Protein AF-A0A378MTE2-F1 (afdb_monomer)

pLDDT: mean 87.19, std 10.26, range [43.03, 97.44]

Radius of gyration: 16.88 Å; Cα contacts (8 Å, |Δi|>4): 143; chains: 1; bounding box: 41×29×47 Å

Foldseek 3Di:
DDKDWQALEPDPVDFGGLQRCLLPDDLVVQLVLLCPQLVQPLSSQLSCQQNVCSVPDPDHDTMPVVSLVSQQVSDPDQDPPDRSCPSSSRSSSCVRHVVVVVVVVVVVVCVVPADVVRDDDDDDDDD

Secondary structure (DSSP, 8-state):
----BS---S-TTSS--HHHHHHH--HHHHHHHHHHHH--TTHHHHHHHHHHHHHH-SS---BHHHHHHHHHHH-S---SSS-THHHHHHHHHHHHTTHHHHHHHHHHHHHHHPPTT----------

Mean predicted aligned error: 7.25 Å

Structure (mmCIF, N/CA/C/O backbone):
data_AF-A0A378MTE2-F1
#
_entry.id   AF-A0A378MTE2-F1
#
loop_
_atom_site.group_PDB
_atom_site.id
_atom_site.type_symbol
_atom_site.label_atom_id
_atom_site.label_alt_id
_atom_site.label_comp_id
_atom_site.label_asym_id
_atom_site.label_entity_id
_atom_site.label_seq_id
_atom_site.pdbx_PDB_ins_code
_atom_site.Cartn_x
_atom_site.Cartn_y
_atom_site.Cartn_z
_atom_site.occupancy
_atom_site.B_iso_or_equiv
_atom_site.auth_seq_id
_atom_site.auth_comp_id
_atom_site.auth_asym_id
_atom_site.auth_atom_id
_atom_site.pdbx_PDB_model_num
ATOM 1 N N . MET A 1 1 ? 10.508 4.532 11.667 1.00 63.03 1 MET A N 1
ATOM 2 C CA . MET A 1 1 ? 9.771 5.164 10.549 1.00 63.03 1 MET A CA 1
ATOM 3 C C . MET A 1 1 ? 9.861 6.670 10.697 1.00 63.03 1 MET A C 1
ATOM 5 O O . MET A 1 1 ? 9.813 7.136 11.827 1.00 63.03 1 MET A O 1
ATOM 9 N N . ARG A 1 2 ? 10.027 7.408 9.596 1.00 79.94 2 ARG A N 1
ATOM 10 C CA . ARG A 1 2 ? 9.913 8.873 9.589 1.00 79.94 2 ARG A CA 1
ATOM 11 C C . ARG A 1 2 ? 8.517 9.254 9.108 1.00 79.94 2 ARG A C 1
ATOM 13 O O . ARG A 1 2 ? 7.977 8.594 8.221 1.00 79.94 2 ARG A O 1
ATOM 20 N N . ASP A 1 3 ? 7.955 10.277 9.730 1.00 90.69 3 ASP A N 1
ATOM 21 C CA . ASP A 1 3 ? 6.664 10.830 9.343 1.00 90.69 3 ASP A CA 1
ATOM 22 C C . ASP A 1 3 ? 6.791 11.667 8.070 1.00 90.69 3 ASP A C 1
ATOM 24 O O . ASP A 1 3 ? 7.824 12.298 7.840 1.00 90.69 3 ASP A O 1
ATOM 28 N N . GLY A 1 4 ? 5.747 11.672 7.253 1.00 92.50 4 GLY A N 1
ATOM 29 C CA . GLY A 1 4 ? 5.709 12.424 6.006 1.00 92.50 4 GLY A CA 1
ATOM 30 C C . GLY A 1 4 ? 4.403 12.220 5.241 1.00 92.50 4 GLY A C 1
ATOM 31 O O . GLY A 1 4 ? 3.571 11.404 5.658 1.00 92.50 4 GLY A O 1
ATOM 32 N N . PRO A 1 5 ? 4.215 12.952 4.129 1.00 94.19 5 PRO A N 1
ATOM 33 C CA . PRO A 1 5 ? 3.085 12.750 3.232 1.00 94.19 5 PRO A CA 1
ATOM 34 C C . PRO A 1 5 ? 3.039 11.308 2.726 1.00 94.19 5 PRO A C 1
ATOM 36 O O . PRO A 1 5 ? 4.068 10.721 2.379 1.00 94.19 5 PRO A O 1
ATOM 39 N N . LEU A 1 6 ? 1.843 10.731 2.679 1.00 94.81 6 LEU A N 1
ATOM 40 C CA . LEU A 1 6 ? 1.620 9.386 2.164 1.00 94.81 6 LEU A CA 1
ATOM 41 C C . LEU A 1 6 ? 1.546 9.413 0.628 1.00 94.81 6 LEU A C 1
ATOM 43 O O . LEU A 1 6 ? 0.484 9.240 0.042 1.00 94.81 6 LEU A O 1
ATOM 47 N N . ASP A 1 7 ? 2.687 9.664 -0.017 1.00 92.75 7 ASP A N 1
ATOM 48 C CA . ASP A 1 7 ? 2.784 9.732 -1.481 1.00 92.75 7 ASP A CA 1
ATOM 49 C C . ASP A 1 7 ? 3.223 8.389 -2.091 1.00 92.75 7 ASP A C 1
ATOM 51 O O . ASP A 1 7 ? 2.482 7.779 -2.854 1.00 92.75 7 ASP A O 1
ATOM 55 N N . MET A 1 8 ? 4.388 7.881 -1.673 1.00 90.81 8 MET A N 1
ATOM 56 C CA . MET A 1 8 ? 5.006 6.619 -2.124 1.00 90.81 8 MET A CA 1
ATOM 57 C C . MET A 1 8 ? 5.346 6.502 -3.621 1.00 90.81 8 MET A C 1
ATOM 59 O O . MET A 1 8 ? 5.921 5.478 -3.999 1.00 90.81 8 MET A O 1
ATOM 63 N N . ARG A 1 9 ? 5.069 7.509 -4.459 1.00 91.50 9 ARG A N 1
ATOM 64 C CA . ARG A 1 9 ? 5.492 7.513 -5.867 1.00 91.50 9 ARG A CA 1
ATOM 65 C C . ARG A 1 9 ? 6.987 7.803 -6.008 1.00 91.50 9 ARG A C 1
ATOM 67 O O . ARG A 1 9 ? 7.546 8.613 -5.267 1.00 91.50 9 ARG A O 1
ATOM 74 N N . MET A 1 10 ? 7.622 7.163 -6.987 1.00 84.50 10 MET A N 1
ATOM 75 C CA . MET A 1 10 ? 8.967 7.500 -7.464 1.00 84.50 10 MET A CA 1
ATOM 76 C C . MET A 1 10 ? 8.927 8.682 -8.443 1.00 84.50 10 MET A C 1
ATOM 78 O O . MET A 1 10 ? 9.745 9.591 -8.325 1.00 84.50 10 MET A O 1
ATOM 82 N N . ASP A 1 11 ? 7.953 8.697 -9.361 1.00 85.19 11 ASP A N 1
ATOM 83 C CA . ASP A 1 11 ? 7.643 9.841 -10.227 1.00 85.19 11 ASP A CA 1
ATOM 84 C C . ASP A 1 11 ? 6.382 10.551 -9.716 1.00 85.19 11 ASP A C 1
ATOM 86 O O . ASP A 1 11 ? 5.263 10.057 -9.851 1.00 85.19 11 ASP A O 1
ATOM 90 N N . THR A 1 12 ? 6.556 11.728 -9.115 1.00 85.62 12 THR A N 1
ATOM 91 C CA . THR A 1 12 ? 5.451 12.522 -8.556 1.00 85.62 12 THR A CA 1
ATOM 92 C C . THR A 1 12 ? 4.659 13.297 -9.611 1.00 85.62 12 THR A C 1
ATOM 94 O O . THR A 1 12 ? 3.642 13.912 -9.281 1.00 85.62 12 THR A O 1
ATOM 97 N N . THR A 1 13 ? 5.088 13.282 -10.878 1.00 83.50 13 THR A N 1
ATOM 98 C CA . THR A 1 13 ? 4.437 14.031 -11.965 1.00 83.50 13 THR A CA 1
ATOM 99 C C . THR A 1 13 ? 3.232 13.306 -12.563 1.00 83.50 13 THR A C 1
ATOM 101 O O . THR A 1 13 ? 2.443 13.918 -13.286 1.00 83.50 13 THR A O 1
ATOM 104 N N . LYS A 1 14 ? 3.070 12.010 -12.271 1.00 79.12 14 LYS A N 1
ATOM 105 C CA . LYS A 1 14 ? 2.025 11.146 -12.833 1.00 79.12 14 LYS A CA 1
ATOM 106 C C . LYS A 1 14 ? 1.450 10.209 -11.770 1.00 79.12 14 LYS A C 1
ATOM 108 O O . LYS A 1 14 ? 1.989 10.077 -10.674 1.00 79.12 14 LYS A O 1
ATOM 113 N N . GLY A 1 15 ? 0.340 9.558 -12.113 1.00 83.06 15 GLY A N 1
ATOM 114 C CA . GLY A 1 15 ? -0.308 8.560 -11.262 1.00 83.06 15 GLY A CA 1
ATOM 115 C C . GLY A 1 15 ? -0.966 9.136 -10.007 1.00 83.06 15 GLY A C 1
ATOM 116 O O . GLY A 1 15 ? -0.922 10.339 -9.751 1.00 83.06 15 GLY A O 1
ATOM 117 N N . LEU A 1 16 ? -1.589 8.247 -9.236 1.00 88.19 16 LEU A N 1
ATOM 118 C CA . LEU A 1 16 ? -2.191 8.566 -7.944 1.00 88.19 16 LEU A CA 1
ATOM 119 C C . LEU A 1 16 ? -1.158 8.367 -6.837 1.00 88.19 16 LEU A C 1
ATOM 121 O O . LEU A 1 16 ? -0.423 7.380 -6.833 1.00 88.19 16 LEU A O 1
ATOM 125 N N . SER A 1 17 ? -1.132 9.281 -5.876 1.00 93.69 17 SER A N 1
ATOM 126 C CA . SER A 1 17 ? -0.431 9.059 -4.614 1.00 93.69 17 SER A CA 1
ATOM 127 C C . SER A 1 17 ? -1.070 7.910 -3.825 1.00 93.69 17 SER A C 1
ATOM 129 O O . SER A 1 17 ? -2.248 7.579 -3.997 1.00 93.69 17 SER A O 1
ATOM 131 N N . ALA A 1 18 ? -0.317 7.324 -2.894 1.00 94.69 18 ALA A N 1
ATOM 132 C CA . ALA A 1 18 ? -0.842 6.308 -1.987 1.00 94.69 18 ALA A CA 1
ATOM 133 C C . ALA A 1 18 ? -2.043 6.822 -1.173 1.00 94.69 18 ALA A C 1
ATOM 135 O O . ALA A 1 18 ? -3.003 6.080 -0.981 1.00 94.69 18 ALA A O 1
ATOM 136 N N . ALA A 1 19 ? -2.025 8.081 -0.725 1.00 95.69 19 ALA A N 1
ATOM 137 C CA . ALA A 1 19 ? -3.146 8.698 -0.018 1.00 95.69 19 ALA A CA 1
ATOM 138 C C . ALA A 1 19 ? -4.416 8.756 -0.881 1.00 95.69 19 ALA A C 1
ATOM 140 O O . ALA A 1 19 ? -5.482 8.330 -0.435 1.00 95.69 19 ALA A O 1
ATOM 141 N N . GLU A 1 20 ? -4.299 9.244 -2.120 1.00 94.31 20 GLU A N 1
ATOM 142 C CA . GLU A 1 20 ? -5.426 9.346 -3.056 1.00 94.31 20 GLU A CA 1
ATOM 143 C C . GLU A 1 20 ? -5.991 7.968 -3.393 1.00 94.31 20 GLU A C 1
ATOM 145 O O . GLU A 1 20 ? -7.200 7.754 -3.322 1.00 94.31 20 GLU A O 1
ATOM 150 N N . TRP A 1 21 ? -5.118 7.002 -3.679 1.00 94.88 21 TRP A N 1
ATOM 151 C CA . TRP A 1 21 ? -5.539 5.639 -3.972 1.00 94.88 21 TRP A CA 1
ATOM 152 C C . TRP A 1 21 ? -6.247 4.983 -2.776 1.00 94.88 21 TRP A C 1
ATOM 154 O O . TRP A 1 21 ? -7.346 4.445 -2.924 1.00 94.88 21 TRP A O 1
ATOM 164 N N . LEU A 1 22 ? -5.684 5.088 -1.567 1.00 95.69 22 LEU A N 1
ATOM 165 C CA . LEU A 1 22 ? -6.297 4.534 -0.353 1.00 95.69 22 LEU A CA 1
ATOM 166 C C . LEU A 1 22 ? -7.637 5.191 0.000 1.00 95.69 22 LEU A C 1
ATOM 168 O O . LEU A 1 22 ? -8.462 4.571 0.676 1.00 95.69 22 LEU A O 1
ATOM 172 N N . ALA A 1 23 ? -7.870 6.433 -0.429 1.00 94.44 23 ALA A N 1
ATOM 173 C CA . ALA A 1 23 ? -9.134 7.125 -0.200 1.00 94.44 23 ALA A CA 1
ATOM 174 C C . ALA A 1 23 ? -10.301 6.530 -1.012 1.00 94.44 23 ALA A C 1
ATOM 176 O O . ALA A 1 23 ? -11.450 6.666 -0.583 1.00 94.44 23 ALA A O 1
ATOM 177 N N . GLN A 1 24 ? -10.013 5.868 -2.140 1.00 93.25 24 GLN A N 1
ATOM 178 C CA . GLN A 1 24 ? -11.015 5.339 -3.077 1.00 93.25 24 GLN A CA 1
ATOM 179 C C . GLN A 1 24 ? -11.018 3.807 -3.220 1.00 93.25 24 GLN A C 1
ATOM 181 O O . GLN A 1 24 ? -11.984 3.252 -3.739 1.00 93.25 24 GLN A O 1
ATOM 186 N N . VAL A 1 25 ? -9.963 3.118 -2.776 1.00 94.44 25 VAL A N 1
ATOM 187 C CA . VAL A 1 25 ? -9.824 1.661 -2.919 1.00 94.44 25 VAL A CA 1
ATOM 188 C C . VAL A 1 25 ? -10.884 0.887 -2.124 1.00 94.44 25 VAL A C 1
ATOM 190 O O . VAL A 1 25 ? -11.272 1.266 -1.013 1.00 94.44 25 VAL A O 1
ATOM 193 N N . SER A 1 26 ? -11.340 -0.240 -2.676 1.00 94.50 26 SER A N 1
ATOM 194 C CA . SER A 1 26 ? -12.191 -1.177 -1.947 1.00 94.50 26 SER A CA 1
ATOM 195 C C . SER A 1 26 ? -11.378 -1.985 -0.922 1.00 94.50 26 SER A C 1
ATOM 197 O O . SER A 1 26 ? -10.159 -2.132 -1.021 1.00 94.50 26 SER A O 1
ATOM 199 N N . ALA A 1 27 ? -12.049 -2.546 0.087 1.00 96.19 27 ALA A N 1
ATOM 200 C CA . ALA A 1 27 ? -11.367 -3.405 1.058 1.00 96.19 27 ALA A CA 1
ATOM 201 C C . ALA A 1 27 ? -10.862 -4.709 0.415 1.00 96.19 27 ALA A C 1
ATOM 203 O O . ALA A 1 27 ? -9.893 -5.291 0.895 1.00 96.19 27 ALA A O 1
ATOM 204 N N . GLU A 1 28 ? -11.512 -5.163 -0.656 1.00 94.50 28 GLU A N 1
ATOM 205 C CA . GLU A 1 28 ? -11.145 -6.373 -1.393 1.00 94.50 28 GLU A CA 1
ATOM 206 C C . GLU A 1 28 ? -9.872 -6.144 -2.207 1.00 94.50 28 GLU A C 1
ATOM 208 O O . GLU A 1 28 ? -8.917 -6.906 -2.053 1.00 94.50 28 GLU A O 1
ATOM 213 N N . ASP A 1 29 ? -9.813 -5.046 -2.963 1.00 93.88 29 ASP A N 1
ATOM 214 C CA . ASP A 1 29 ? -8.643 -4.690 -3.771 1.00 93.88 29 ASP A CA 1
ATOM 215 C C . ASP A 1 29 ? -7.429 -4.401 -2.888 1.00 93.88 29 ASP A C 1
ATOM 217 O O . ASP A 1 29 ? -6.336 -4.909 -3.133 1.00 93.88 29 ASP A O 1
ATOM 221 N N . LEU A 1 30 ? -7.613 -3.646 -1.798 1.00 96.38 30 LEU A N 1
ATOM 222 C CA . LEU A 1 30 ? -6.527 -3.388 -0.856 1.00 96.38 30 LEU A CA 1
ATOM 223 C C . LEU A 1 30 ? -6.047 -4.685 -0.190 1.00 96.38 30 LEU A C 1
ATOM 225 O O . LEU A 1 30 ? -4.844 -4.887 -0.036 1.00 96.38 30 LEU A O 1
ATOM 229 N N . ALA A 1 31 ? -6.954 -5.593 0.182 1.00 96.75 31 ALA A N 1
ATOM 230 C CA . ALA A 1 31 ? -6.561 -6.886 0.736 1.00 96.75 31 ALA A CA 1
ATOM 231 C C . ALA A 1 31 ? -5.794 -7.738 -0.285 1.00 96.75 31 ALA A C 1
ATOM 233 O O . ALA A 1 31 ? -4.842 -8.418 0.095 1.00 96.75 31 ALA A O 1
ATOM 234 N N . TRP A 1 32 ? -6.186 -7.699 -1.559 1.00 94.94 32 TRP A N 1
ATOM 235 C CA . TRP A 1 32 ? -5.465 -8.370 -2.636 1.00 94.94 32 TRP A CA 1
ATOM 236 C C . TRP A 1 32 ? -4.049 -7.802 -2.785 1.00 94.94 32 TRP A C 1
ATOM 238 O O . TRP A 1 32 ? -3.092 -8.565 -2.689 1.00 94.94 32 TRP A O 1
ATOM 248 N N . VAL A 1 33 ? -3.897 -6.475 -2.865 1.00 94.56 33 VAL A N 1
ATOM 249 C CA . VAL A 1 33 ? -2.583 -5.811 -2.947 1.00 94.56 33 VAL A CA 1
ATOM 250 C C . VAL A 1 33 ? -1.679 -6.208 -1.777 1.00 94.56 33 VAL A C 1
ATOM 252 O O . VAL A 1 33 ? -0.541 -6.631 -1.968 1.00 94.56 33 VAL A O 1
ATOM 255 N N . LEU A 1 34 ? -2.186 -6.118 -0.546 1.00 95.50 34 LEU A N 1
ATOM 256 C CA . LEU A 1 34 ? -1.414 -6.458 0.652 1.00 95.50 34 LEU A CA 1
ATOM 257 C C . LEU A 1 34 ? -0.984 -7.931 0.675 1.00 95.50 34 LEU A C 1
ATOM 259 O O . LEU A 1 34 ? 0.102 -8.255 1.160 1.00 95.50 34 LEU A O 1
ATOM 263 N N . LYS A 1 35 ? -1.832 -8.825 0.162 1.00 93.38 35 LYS A N 1
ATOM 264 C CA . LYS A 1 35 ? -1.556 -10.259 0.110 1.00 93.38 35 LYS A CA 1
ATOM 265 C C . LYS A 1 35 ? -0.531 -10.599 -0.969 1.00 93.38 35 LYS A C 1
ATOM 267 O O . LYS A 1 35 ? 0.439 -11.279 -0.656 1.00 93.38 35 LYS A O 1
ATOM 272 N N . GLU A 1 36 ? -0.748 -10.135 -2.197 1.00 91.00 36 GLU A N 1
ATOM 273 C CA . GLU A 1 36 ? 0.064 -10.521 -3.354 1.00 91.00 3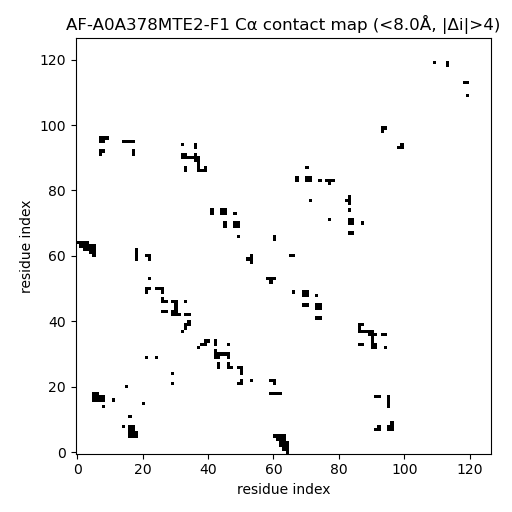6 GLU A CA 1
ATOM 274 C C . GLU A 1 36 ? 1.434 -9.832 -3.362 1.00 91.00 36 GLU A C 1
ATOM 276 O O . GLU A 1 36 ? 2.436 -10.484 -3.634 1.00 91.00 36 GLU A O 1
ATOM 281 N N . PHE A 1 37 ? 1.517 -8.547 -2.996 1.00 89.75 37 PHE A N 1
ATOM 282 C CA . PHE A 1 37 ? 2.785 -7.802 -3.042 1.00 89.75 37 PHE A CA 1
ATOM 283 C C . PHE A 1 37 ? 3.504 -7.702 -1.690 1.00 89.75 37 PHE A C 1
ATOM 285 O O . PHE A 1 37 ? 4.686 -7.368 -1.645 1.00 89.75 37 PHE A O 1
ATOM 292 N N . GLY A 1 38 ? 2.800 -7.934 -0.578 1.00 89.25 38 GLY A N 1
ATOM 293 C CA . GLY A 1 38 ? 3.350 -7.788 0.778 1.00 89.25 38 GLY A CA 1
ATOM 294 C C . GLY A 1 38 ? 3.478 -9.082 1.568 1.00 89.25 38 GLY A C 1
ATOM 295 O O . GLY A 1 38 ? 4.001 -9.047 2.683 1.00 89.25 38 GLY A O 1
ATOM 296 N N . GLU A 1 39 ? 2.952 -10.197 1.051 1.00 90.00 39 GLU A N 1
ATOM 297 C CA . GLU A 1 39 ? 2.824 -11.460 1.789 1.00 90.00 39 GLU A CA 1
ATOM 298 C C . GLU A 1 39 ? 2.204 -11.250 3.190 1.00 90.00 39 GLU A C 1
ATOM 300 O O . GLU A 1 39 ? 2.634 -11.816 4.207 1.00 90.00 39 GLU A O 1
ATOM 305 N N . GLU A 1 40 ? 1.217 -10.350 3.276 1.00 91.25 40 GLU A N 1
ATOM 306 C CA . GLU A 1 40 ? 0.629 -9.926 4.541 1.00 91.25 40 GLU A CA 1
ATOM 307 C C . GLU A 1 40 ? -0.448 -10.913 5.005 1.00 91.25 40 GLU A C 1
ATOM 309 O O . GLU A 1 40 ? -1.525 -11.042 4.416 1.00 91.25 40 GLU A O 1
ATOM 314 N N . ARG A 1 41 ? -0.183 -11.601 6.120 1.00 90.62 41 ARG A N 1
ATOM 315 C CA . ARG A 1 41 ? -1.090 -12.620 6.676 1.00 90.62 41 ARG A CA 1
ATOM 316 C C . ARG A 1 41 ? -2.412 -12.016 7.138 1.00 90.62 41 ARG A C 1
ATOM 318 O O . ARG A 1 41 ? -3.442 -12.688 7.094 1.00 90.62 41 ARG A O 1
ATOM 325 N N . PHE A 1 42 ? -2.390 -10.758 7.577 1.00 94.06 42 PHE A N 1
ATOM 326 C CA . PHE A 1 42 ? -3.565 -10.047 8.077 1.00 94.06 42 PHE A CA 1
ATOM 327 C C . PHE A 1 42 ? -4.181 -9.100 7.037 1.00 94.06 42 PHE A C 1
ATOM 329 O O . PHE A 1 42 ? -4.945 -8.210 7.411 1.00 94.06 42 PHE A O 1
ATOM 336 N N . ALA A 1 43 ? -3.907 -9.312 5.743 1.00 95.25 43 ALA A N 1
ATOM 337 C CA . ALA A 1 43 ? -4.303 -8.421 4.651 1.00 95.25 43 ALA A CA 1
ATOM 338 C C . ALA A 1 43 ? -5.777 -7.987 4.708 1.00 95.25 43 ALA A C 1
ATOM 340 O O . ALA A 1 43 ? -6.069 -6.795 4.697 1.00 95.25 43 ALA A O 1
ATOM 341 N N . LYS A 1 44 ? -6.712 -8.937 4.866 1.00 96.62 44 LYS A N 1
ATOM 342 C CA . LYS A 1 44 ? -8.155 -8.637 4.956 1.00 96.62 44 LYS A CA 1
ATOM 343 C C . LYS A 1 44 ? -8.499 -7.722 6.134 1.00 96.62 44 LYS A C 1
ATOM 345 O O . LYS A 1 44 ? -9.282 -6.790 5.984 1.00 96.62 44 LYS A O 1
ATOM 350 N N . ARG A 1 45 ? -7.909 -7.980 7.304 1.00 96.25 45 ARG A N 1
ATOM 351 C CA . ARG A 1 45 ? -8.175 -7.226 8.537 1.00 96.25 45 ARG A CA 1
ATOM 352 C C . ARG A 1 45 ? -7.596 -5.815 8.458 1.00 96.25 45 ARG A C 1
ATOM 354 O O . ARG A 1 45 ? -8.264 -4.862 8.844 1.00 96.25 45 ARG A O 1
ATOM 361 N N . ILE A 1 46 ? -6.387 -5.683 7.912 1.00 96.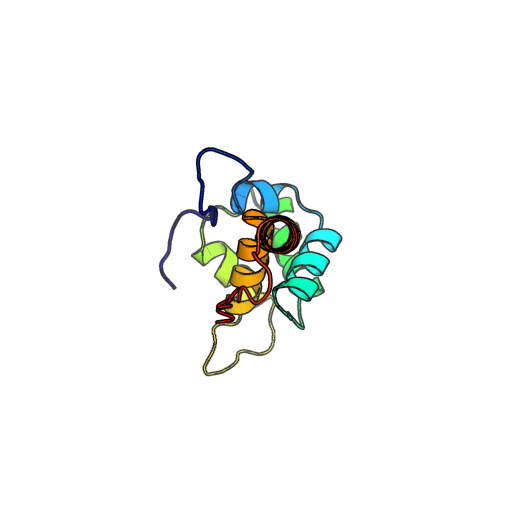31 46 ILE A N 1
ATOM 362 C CA . ILE A 1 46 ? -5.747 -4.387 7.665 1.00 96.31 46 ILE A CA 1
ATOM 363 C C . ILE A 1 46 ? -6.564 -3.577 6.656 1.00 96.31 46 ILE A C 1
ATOM 365 O O . ILE A 1 46 ? -6.888 -2.423 6.924 1.00 96.31 46 ILE A O 1
ATOM 369 N N . ALA A 1 47 ? -6.955 -4.185 5.535 1.00 97.25 47 ALA A N 1
ATOM 370 C CA . ALA A 1 47 ? -7.732 -3.509 4.505 1.00 97.25 47 ALA A CA 1
ATOM 371 C C . ALA A 1 47 ? -9.080 -3.004 5.037 1.00 97.25 47 ALA A C 1
ATOM 373 O O . ALA A 1 47 ? -9.451 -1.854 4.806 1.00 97.25 47 ALA A O 1
ATOM 374 N N . GLN A 1 48 ? -9.781 -3.828 5.821 1.00 97.44 48 GLN A N 1
ATOM 375 C CA . GLN A 1 48 ? -11.009 -3.416 6.497 1.00 97.44 48 GLN A CA 1
ATOM 376 C C . GLN A 1 48 ? -10.779 -2.242 7.449 1.00 97.44 48 GLN A C 1
ATOM 378 O O . GLN A 1 48 ? -11.571 -1.304 7.429 1.00 97.44 48 GLN A O 1
ATOM 383 N N . ALA A 1 49 ? -9.713 -2.259 8.254 1.00 96.69 49 ALA A N 1
ATOM 384 C CA . ALA A 1 49 ? -9.403 -1.168 9.178 1.00 96.69 49 ALA A CA 1
ATOM 385 C C . ALA A 1 49 ? -9.125 0.150 8.436 1.00 96.69 49 ALA A C 1
ATOM 387 O O . ALA A 1 49 ? -9.687 1.184 8.789 1.00 96.69 49 ALA A O 1
ATOM 388 N N . VAL A 1 50 ? -8.326 0.099 7.368 1.00 96.44 50 VAL A N 1
ATOM 389 C CA . VAL A 1 50 ? -7.980 1.263 6.536 1.00 96.44 50 VAL A CA 1
ATOM 390 C C . VAL A 1 50 ? -9.214 1.849 5.850 1.00 96.44 50 VAL A C 1
ATOM 392 O O . VAL A 1 50 ? -9.472 3.049 5.950 1.00 96.44 50 VAL A O 1
ATOM 395 N N . VAL A 1 51 ? -10.021 1.008 5.199 1.00 95.94 51 VAL A N 1
ATOM 396 C CA . VAL A 1 51 ? -11.234 1.460 4.503 1.00 95.94 51 VAL A CA 1
ATOM 397 C C . VAL A 1 51 ? -12.282 1.963 5.492 1.00 95.94 51 VAL A C 1
ATOM 399 O O . VAL A 1 51 ? -12.924 2.978 5.233 1.00 95.94 51 VAL A O 1
ATOM 402 N N . SER A 1 52 ? -12.445 1.296 6.637 1.00 95.50 52 SER A N 1
ATOM 403 C CA . SER A 1 52 ? -13.374 1.745 7.681 1.00 95.50 52 SER A CA 1
ATOM 404 C C . SER A 1 52 ? -12.958 3.101 8.233 1.00 95.50 52 SER A C 1
ATOM 406 O O . SER A 1 52 ? -13.799 3.991 8.304 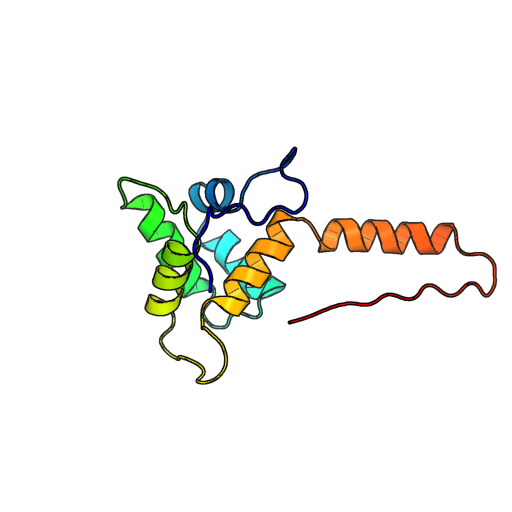1.00 95.50 52 SER A O 1
ATOM 408 N N . TYR A 1 53 ? -11.665 3.289 8.521 1.00 95.62 53 TYR A N 1
ATOM 409 C CA . TYR A 1 53 ? -11.124 4.575 8.949 1.00 95.62 53 TYR A CA 1
ATOM 410 C C . TYR A 1 53 ? -11.441 5.670 7.931 1.00 95.62 53 TYR A C 1
ATOM 412 O O . TYR A 1 53 ? -12.037 6.682 8.284 1.00 95.62 53 TYR A O 1
ATOM 420 N N . ASN A 1 54 ? -11.131 5.444 6.651 1.00 93.75 54 ASN A N 1
ATOM 421 C CA . ASN A 1 54 ? -11.416 6.420 5.603 1.00 93.75 54 ASN A CA 1
ATOM 422 C C . ASN A 1 54 ? -12.917 6.701 5.452 1.00 93.75 54 ASN A C 1
ATOM 424 O O . ASN A 1 54 ? -13.281 7.818 5.099 1.00 93.75 54 ASN A O 1
ATOM 428 N N . LYS A 1 55 ? -13.804 5.732 5.700 1.00 92.00 55 LYS A N 1
ATOM 429 C CA . LYS A 1 55 ? -15.260 5.944 5.637 1.00 92.00 55 LYS A CA 1
ATOM 430 C C . LYS A 1 55 ? -15.807 6.738 6.824 1.00 92.00 55 LYS A C 1
ATOM 432 O O . LYS A 1 55 ? -16.730 7.518 6.625 1.00 92.00 55 LYS A O 1
ATOM 437 N N . SER A 1 56 ? -15.280 6.525 8.030 1.00 90.94 56 SER A N 1
ATOM 438 C CA . SER A 1 56 ? -15.796 7.146 9.258 1.00 90.94 56 SER A CA 1
ATOM 439 C C . SER A 1 56 ? -15.107 8.454 9.639 1.00 90.94 56 SER A C 1
ATOM 441 O O . SER A 1 56 ? -15.677 9.246 10.383 1.00 90.94 56 SER A O 1
ATOM 443 N N . ALA A 1 57 ? -13.862 8.659 9.210 1.00 86.19 57 ALA A N 1
ATOM 444 C CA . ALA A 1 57 ? -13.085 9.830 9.581 1.00 86.19 57 ALA A CA 1
ATOM 445 C C . ALA A 1 57 ? -13.498 11.061 8.764 1.00 86.19 57 ALA A C 1
ATOM 447 O O . ALA A 1 57 ? -13.809 10.968 7.576 1.00 86.19 57 ALA A O 1
ATOM 448 N N . ASN A 1 58 ? -13.439 12.227 9.410 1.00 84.62 58 ASN A N 1
ATOM 449 C CA . ASN A 1 58 ? -13.664 13.518 8.758 1.00 84.62 58 ASN A CA 1
ATOM 450 C C . ASN A 1 58 ? -12.547 13.841 7.747 1.00 84.62 58 ASN A C 1
ATOM 452 O O . ASN A 1 58 ? -12.784 14.497 6.738 1.00 84.62 58 ASN A O 1
ATOM 456 N N . GLU A 1 59 ? -11.338 13.335 8.009 1.00 88.12 59 GLU A N 1
ATOM 457 C CA . GLU A 1 59 ? -10.166 13.462 7.147 1.00 88.12 59 GLU A CA 1
ATOM 458 C C . GLU A 1 59 ? -9.641 12.079 6.752 1.00 88.12 59 GLU A C 1
ATOM 460 O O . GLU A 1 59 ? -9.520 11.175 7.583 1.00 88.12 59 GLU A O 1
ATOM 465 N N . LYS A 1 60 ? -9.319 11.916 5.465 1.00 92.50 60 LYS A N 1
ATOM 466 C CA . LYS A 1 60 ? -8.726 10.684 4.931 1.00 92.50 60 LYS A CA 1
ATOM 467 C C . LYS A 1 60 ? -7.273 10.542 5.386 1.00 92.50 60 LYS A C 1
ATOM 469 O O . LYS A 1 60 ? -6.622 11.513 5.770 1.00 92.50 60 LYS A O 1
ATOM 474 N N . ILE A 1 61 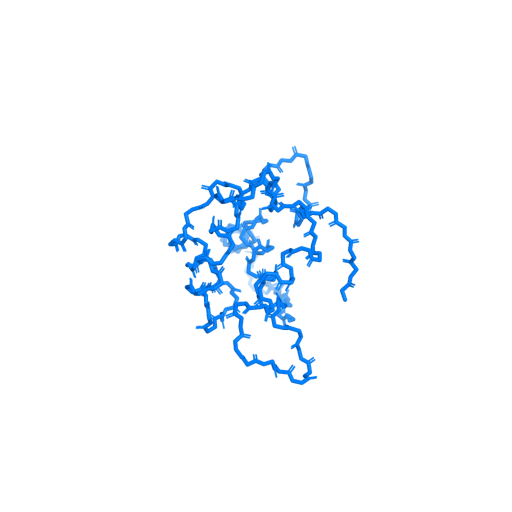? -6.751 9.320 5.307 1.00 94.75 61 ILE A N 1
ATOM 475 C CA . ILE A 1 61 ? -5.353 9.031 5.641 1.00 94.75 61 ILE A CA 1
ATOM 476 C C . ILE A 1 61 ? -4.427 9.805 4.698 1.00 94.75 61 ILE A C 1
ATOM 478 O O . ILE A 1 61 ? -4.452 9.592 3.489 1.00 94.75 61 ILE A O 1
ATOM 482 N N . SER A 1 62 ? -3.580 10.667 5.260 1.00 94.75 62 SER A N 1
ATOM 483 C CA . SER A 1 62 ? -2.676 11.530 4.486 1.00 94.75 62 SER A CA 1
ATOM 484 C C . SER A 1 62 ? -1.209 11.401 4.891 1.00 94.75 62 SER A C 1
ATOM 486 O O . SER A 1 62 ? -0.330 11.867 4.162 1.00 94.75 62 SER A O 1
ATOM 488 N N . ARG A 1 63 ? -0.912 10.761 6.034 1.00 95.94 63 ARG A N 1
ATOM 489 C CA . ARG A 1 63 ? 0.451 10.679 6.587 1.00 95.94 63 ARG A CA 1
ATOM 490 C C . ARG A 1 63 ? 0.904 9.251 6.865 1.00 95.94 63 ARG A C 1
ATOM 492 O O . ARG A 1 63 ? 0.113 8.380 7.231 1.00 95.94 63 ARG A O 1
ATOM 499 N N . THR A 1 64 ? 2.207 9.008 6.736 1.00 94.50 64 THR A N 1
ATOM 500 C CA . THR A 1 64 ? 2.797 7.671 6.899 1.00 94.50 64 THR A CA 1
ATOM 501 C C . THR A 1 64 ? 2.633 7.122 8.317 1.00 94.50 64 THR A C 1
ATOM 503 O O . THR A 1 64 ? 2.308 5.946 8.477 1.00 94.50 64 THR A O 1
ATOM 506 N N . LEU A 1 65 ? 2.791 7.940 9.365 1.00 94.44 65 LEU A N 1
ATOM 507 C CA . LEU A 1 65 ? 2.586 7.457 10.737 1.00 94.44 65 LEU A CA 1
ATOM 508 C C . LEU A 1 65 ? 1.128 7.088 11.026 1.00 94.44 65 LEU A C 1
ATOM 510 O O . LEU A 1 65 ? 0.878 6.128 11.748 1.00 94.44 65 LEU A O 1
ATOM 514 N N . GLN A 1 66 ? 0.175 7.804 10.428 1.00 94.62 66 GLN A N 1
ATOM 515 C CA . GLN A 1 66 ? -1.253 7.524 10.580 1.00 94.62 66 GLN A CA 1
ATOM 516 C C . GLN A 1 66 ? -1.601 6.149 10.000 1.00 94.62 66 GLN A C 1
ATOM 518 O O . GLN A 1 66 ? -2.198 5.322 10.688 1.00 94.62 66 GLN A O 1
ATOM 523 N N . LEU A 1 67 ? -1.150 5.864 8.772 1.00 95.44 67 LEU A N 1
ATOM 524 C CA . LEU A 1 67 ? -1.330 4.546 8.163 1.00 95.44 67 LEU A CA 1
ATOM 525 C C . LEU A 1 67 ? -0.648 3.446 8.992 1.00 95.44 67 LEU A C 1
ATOM 527 O O . LEU A 1 67 ? -1.233 2.391 9.231 1.00 95.44 67 LEU A O 1
ATOM 531 N N . ALA A 1 68 ? 0.577 3.689 9.462 1.00 94.81 68 ALA A N 1
ATOM 532 C CA . ALA A 1 68 ? 1.316 2.711 10.253 1.00 94.81 68 ALA A CA 1
ATOM 533 C C . ALA A 1 68 ? 0.639 2.373 11.581 1.00 94.81 68 ALA A C 1
ATOM 535 O O . ALA A 1 68 ? 0.665 1.210 11.979 1.00 94.81 68 ALA A O 1
ATOM 536 N N . GLN A 1 69 ? 0.022 3.361 12.232 1.00 94.12 69 GLN A N 1
ATOM 537 C CA . GLN A 1 69 ? -0.733 3.157 13.462 1.00 94.12 69 GLN A CA 1
ATOM 538 C C . GLN A 1 69 ? -1.973 2.293 13.208 1.00 94.12 69 GLN A C 1
ATOM 540 O O . GLN A 1 69 ? -2.151 1.280 13.877 1.00 94.12 69 GLN A O 1
ATOM 545 N N . ILE A 1 70 ? -2.759 2.611 12.171 1.00 94.75 70 ILE A N 1
ATOM 546 C CA . ILE A 1 70 ? -3.945 1.824 11.787 1.00 94.75 70 ILE A CA 1
ATOM 547 C C . ILE A 1 70 ? -3.565 0.364 11.507 1.00 94.75 70 ILE A C 1
ATOM 549 O O . ILE A 1 70 ? -4.234 -0.559 11.974 1.00 94.75 70 ILE A O 1
ATOM 553 N N . ILE A 1 71 ? -2.467 0.136 10.780 1.00 94.44 71 ILE A N 1
ATOM 554 C CA . ILE A 1 71 ? -1.973 -1.220 10.510 1.00 94.44 71 ILE A CA 1
ATOM 555 C C . ILE A 1 71 ? -1.521 -1.905 11.806 1.00 94.44 71 ILE A C 1
ATOM 557 O O . ILE A 1 71 ? -1.849 -3.069 12.031 1.00 94.44 71 ILE A O 1
ATOM 561 N N . ALA A 1 72 ? -0.786 -1.203 12.670 1.00 92.50 72 ALA A N 1
ATOM 562 C CA . ALA A 1 72 ? -0.293 -1.757 13.928 1.00 92.50 72 ALA A CA 1
ATOM 563 C C . ALA A 1 72 ? -1.423 -2.152 14.892 1.00 92.50 72 ALA A C 1
ATOM 565 O O . ALA A 1 72 ? -1.255 -3.120 15.633 1.00 92.50 72 ALA A O 1
ATOM 566 N N . ASP A 1 73 ? -2.552 -1.443 14.860 1.00 93.06 73 ASP A N 1
ATOM 567 C CA . ASP A 1 73 ? -3.743 -1.745 15.663 1.00 93.06 73 ASP A CA 1
ATOM 568 C C . ASP A 1 73 ? -4.578 -2.881 15.050 1.00 93.06 73 ASP A C 1
ATOM 570 O O . ASP A 1 73 ? -5.206 -3.673 15.758 1.00 93.06 73 ASP A O 1
ATOM 574 N N . ALA A 1 74 ? -4.554 -3.014 13.722 1.00 92.81 74 ALA A N 1
ATOM 575 C CA . ALA A 1 74 ? -5.211 -4.108 13.018 1.00 92.81 74 ALA A CA 1
ATOM 576 C C . ALA A 1 74 ? -4.475 -5.449 13.183 1.00 92.81 74 ALA A C 1
ATOM 578 O O . ALA A 1 74 ? -5.115 -6.502 13.109 1.00 92.81 74 ALA A O 1
ATOM 579 N N . VAL A 1 75 ? -3.159 -5.439 13.410 1.00 89.94 75 VAL A N 1
ATOM 580 C CA . VAL A 1 75 ? -2.327 -6.646 13.491 1.00 89.94 75 VAL A CA 1
ATOM 581 C C . VAL A 1 75 ? -2.179 -7.126 14.947 1.00 89.94 75 VAL A C 1
ATOM 583 O O . VAL A 1 75 ? -1.586 -6.429 15.768 1.00 89.94 75 VAL A O 1
ATOM 586 N N . PRO A 1 76 ? -2.646 -8.344 15.291 1.00 82.69 76 PRO A N 1
ATOM 587 C CA . PRO A 1 76 ? -2.605 -8.847 16.667 1.00 82.69 76 PRO A CA 1
ATOM 588 C C . PRO A 1 76 ? -1.209 -9.303 17.118 1.00 82.69 76 PRO A C 1
ATOM 590 O O . PRO A 1 76 ? -0.943 -9.359 18.316 1.00 82.69 76 PRO A O 1
ATOM 593 N N . PHE A 1 77 ? -0.319 -9.649 16.182 1.00 77.75 77 PHE A N 1
ATOM 594 C CA . PHE A 1 77 ? 1.013 -10.169 16.486 1.00 77.75 77 PHE A CA 1
ATOM 595 C C . PHE A 1 77 ? 2.098 -9.225 15.975 1.00 77.75 77 PHE A C 1
ATOM 597 O O . PHE A 1 77 ? 2.204 -8.979 14.775 1.00 77.75 77 PHE A O 1
ATOM 604 N N . LYS A 1 78 ? 2.927 -8.718 16.888 1.00 71.06 78 LYS A N 1
ATOM 605 C CA . LYS A 1 78 ? 4.058 -7.851 16.553 1.00 71.06 78 LYS A CA 1
ATOM 606 C C . LYS A 1 78 ? 5.326 -8.690 16.535 1.00 71.06 78 LYS A C 1
ATOM 608 O O . LYS A 1 78 ? 5.711 -9.251 17.558 1.00 71.06 78 LYS A O 1
ATOM 613 N N . ASP A 1 79 ? 5.965 -8.764 15.375 1.00 72.75 79 ASP A N 1
ATOM 614 C CA . ASP A 1 79 ? 7.326 -9.277 15.296 1.00 72.75 79 ASP A CA 1
ATOM 615 C C . ASP A 1 79 ? 8.252 -8.332 16.079 1.00 72.75 79 ASP A C 1
ATOM 617 O O . ASP A 1 79 ? 8.118 -7.107 16.016 1.00 72.75 79 ASP A O 1
ATOM 621 N N . LYS A 1 80 ? 9.178 -8.896 16.855 1.00 69.06 80 LYS A N 1
ATOM 622 C CA . LYS A 1 80 ? 10.087 -8.127 17.712 1.00 69.06 80 LYS A CA 1
ATOM 623 C C . LYS A 1 80 ? 11.136 -7.364 16.892 1.00 69.06 80 LYS A C 1
ATOM 625 O O . LYS A 1 80 ? 11.697 -6.393 17.395 1.00 69.06 80 LYS A O 1
ATOM 630 N N . HIS A 1 81 ? 11.386 -7.785 15.648 1.00 75.44 81 HIS A N 1
ATOM 631 C CA . HIS A 1 81 ? 12.446 -7.238 14.794 1.00 75.44 81 HIS A CA 1
ATOM 632 C C . HIS A 1 81 ? 11.941 -6.448 13.578 1.00 75.44 81 HIS A C 1
ATOM 634 O O . HIS A 1 81 ? 12.709 -5.674 13.006 1.00 75.44 81 HIS A O 1
ATOM 640 N N . LYS A 1 82 ? 10.667 -6.590 13.185 1.00 78.88 82 LYS A N 1
ATOM 641 C CA . LYS A 1 82 ? 10.087 -5.901 12.018 1.00 78.88 82 LYS A CA 1
ATOM 642 C C . LYS A 1 82 ? 8.789 -5.200 12.413 1.00 78.88 82 LYS A C 1
ATOM 644 O O . LYS A 1 82 ? 7.910 -5.793 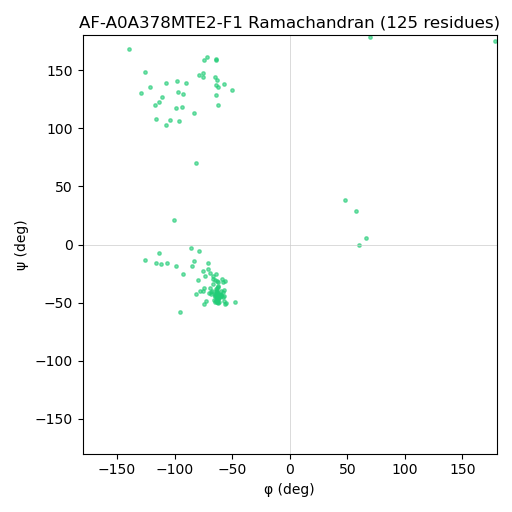13.029 1.00 78.88 82 LYS A O 1
ATOM 649 N N . HIS A 1 83 ? 8.665 -3.924 12.049 1.00 82.00 83 HIS A N 1
ATOM 650 C CA . HIS A 1 83 ? 7.432 -3.181 12.291 1.00 82.00 83 HIS A CA 1
ATOM 651 C C . HIS A 1 83 ? 6.280 -3.836 11.503 1.00 82.00 83 HIS A C 1
ATOM 653 O O . HIS A 1 83 ? 6.465 -4.134 10.320 1.00 82.00 83 HIS A O 1
ATOM 659 N N . PRO A 1 84 ? 5.088 -4.035 12.102 1.00 85.44 84 PRO A N 1
ATOM 660 C CA . PRO A 1 84 ? 3.972 -4.722 11.441 1.00 85.44 84 PRO A CA 1
ATOM 661 C C . PRO A 1 84 ? 3.560 -4.044 10.127 1.00 85.44 84 PRO A C 1
ATOM 663 O O . PRO A 1 84 ? 3.203 -4.707 9.164 1.00 85.44 84 PRO A O 1
ATOM 666 N N . ALA A 1 85 ? 3.698 -2.719 10.045 1.00 90.88 85 ALA A N 1
ATOM 667 C CA . ALA A 1 85 ? 3.384 -1.972 8.831 1.00 90.88 85 ALA A CA 1
ATOM 668 C C . ALA A 1 85 ? 4.376 -2.174 7.668 1.00 90.88 85 ALA A C 1
ATOM 670 O O . ALA A 1 85 ? 4.036 -1.834 6.541 1.00 90.88 85 ALA A O 1
ATOM 671 N N . THR A 1 86 ? 5.584 -2.711 7.883 1.00 91.25 86 THR A N 1
ATOM 672 C CA . THR A 1 86 ? 6.623 -2.724 6.835 1.00 91.25 86 THR A CA 1
ATOM 673 C C . THR A 1 86 ? 6.185 -3.479 5.577 1.00 91.25 86 THR A C 1
ATOM 675 O O . THR A 1 86 ? 6.376 -2.972 4.476 1.00 91.25 86 THR A O 1
ATOM 678 N N . ARG A 1 87 ? 5.542 -4.644 5.734 1.00 92.44 87 ARG A N 1
ATOM 679 C CA . ARG A 1 87 ? 5.019 -5.446 4.611 1.00 92.44 87 ARG A CA 1
ATOM 680 C C . ARG A 1 87 ? 3.931 -4.710 3.836 1.00 92.44 87 ARG A C 1
ATOM 682 O O . ARG A 1 87 ? 3.950 -4.660 2.613 1.00 92.44 87 ARG A O 1
ATOM 689 N N . SER A 1 88 ? 3.018 -4.070 4.562 1.00 94.81 88 SER A N 1
ATOM 690 C CA . SER A 1 88 ? 1.940 -3.286 3.959 1.00 94.81 88 SER A CA 1
ATOM 691 C C . SER A 1 88 ? 2.472 -2.076 3.188 1.00 94.81 88 SER A C 1
ATOM 693 O O . SER A 1 88 ? 2.035 -1.816 2.074 1.00 94.81 88 SER A O 1
ATOM 695 N N . PHE A 1 89 ? 3.451 -1.357 3.744 1.00 94.38 89 PHE A N 1
ATOM 696 C CA . PHE A 1 89 ? 4.086 -0.219 3.074 1.00 94.38 89 PHE A CA 1
ATOM 697 C C . PHE A 1 89 ? 4.810 -0.641 1.792 1.00 94.38 89 PHE A C 1
ATOM 699 O O . PHE A 1 89 ? 4.736 0.061 0.788 1.00 94.38 89 PHE A O 1
ATOM 706 N N . GLN A 1 90 ? 5.485 -1.790 1.818 1.00 91.81 90 GLN A N 1
ATOM 707 C CA . GLN A 1 90 ? 6.138 -2.360 0.644 1.00 91.81 90 GLN A CA 1
ATOM 708 C C . GLN A 1 90 ? 5.124 -2.725 -0.442 1.00 91.81 90 GLN A C 1
ATOM 710 O O . GLN A 1 90 ? 5.301 -2.308 -1.582 1.00 91.81 90 GLN A O 1
ATOM 715 N N . ALA A 1 91 ? 4.044 -3.420 -0.080 1.00 93.38 91 ALA A N 1
ATOM 716 C CA . ALA A 1 91 ? 2.987 -3.796 -1.013 1.00 93.38 91 ALA A CA 1
ATOM 717 C C . ALA A 1 91 ? 2.367 -2.582 -1.713 1.00 93.38 91 ALA A C 1
ATOM 719 O O . ALA A 1 91 ? 2.251 -2.552 -2.935 1.00 93.38 91 ALA A O 1
ATOM 720 N N . ILE A 1 92 ? 2.011 -1.558 -0.930 1.00 93.94 92 ILE A N 1
ATOM 721 C CA . ILE A 1 92 ? 1.414 -0.328 -1.457 1.00 93.94 92 ILE A CA 1
ATOM 722 C C . ILE A 1 92 ? 2.407 0.382 -2.379 1.00 93.94 92 ILE A C 1
ATOM 724 O O . ILE A 1 92 ? 2.017 0.831 -3.449 1.00 93.94 92 ILE A O 1
ATOM 728 N N . ARG A 1 93 ? 3.694 0.445 -2.017 1.00 92.38 93 ARG A N 1
ATOM 729 C CA . ARG A 1 93 ? 4.715 1.065 -2.869 1.00 92.38 93 ARG A CA 1
ATOM 730 C C . ARG A 1 93 ? 4.871 0.339 -4.208 1.00 92.38 93 ARG A C 1
ATOM 732 O O . ARG A 1 93 ? 4.877 1.013 -5.232 1.00 92.38 93 ARG A O 1
ATOM 739 N N . ILE A 1 94 ? 4.965 -0.993 -4.196 1.00 89.50 94 ILE A N 1
ATOM 740 C CA . ILE A 1 94 ? 5.078 -1.809 -5.417 1.00 89.50 94 ILE A CA 1
ATOM 741 C C . ILE A 1 94 ? 3.875 -1.555 -6.329 1.00 89.50 94 ILE A C 1
ATOM 743 O O . ILE A 1 94 ? 4.040 -1.321 -7.525 1.00 89.50 94 ILE A O 1
ATOM 747 N N . PHE A 1 95 ? 2.673 -1.540 -5.748 1.00 90.69 95 PHE A N 1
ATOM 748 C CA . PHE A 1 95 ? 1.438 -1.299 -6.483 1.00 90.69 95 PHE A CA 1
ATOM 749 C C . PHE A 1 95 ? 1.366 0.116 -7.076 1.00 90.69 95 PHE A C 1
ATOM 751 O O . PHE A 1 95 ? 1.100 0.268 -8.264 1.00 90.69 95 PHE A O 1
ATOM 758 N N . ILE A 1 96 ? 1.640 1.154 -6.278 1.00 89.75 96 ILE A N 1
ATOM 759 C CA . ILE A 1 96 ? 1.550 2.561 -6.710 1.00 89.75 96 ILE A CA 1
ATOM 760 C C . ILE A 1 96 ? 2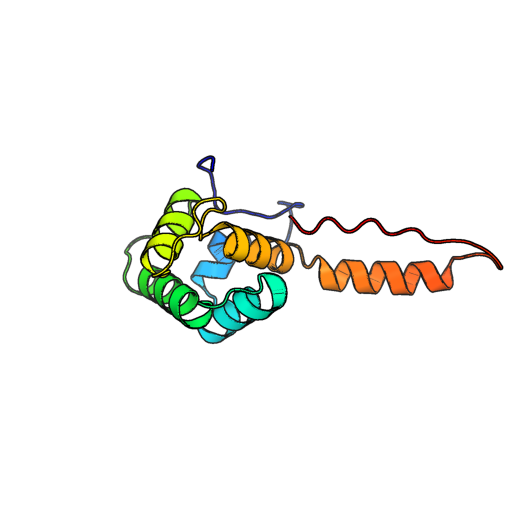.530 2.880 -7.838 1.00 89.75 96 ILE A C 1
ATOM 762 O O . ILE A 1 96 ? 2.204 3.648 -8.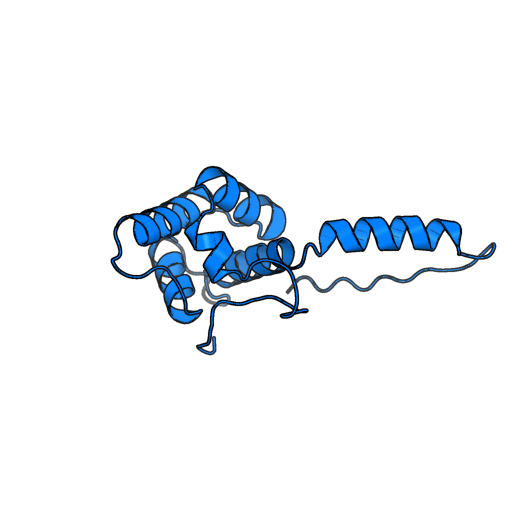739 1.00 89.75 96 ILE A O 1
ATOM 766 N N . ASN A 1 97 ? 3.719 2.286 -7.804 1.00 86.69 97 ASN A N 1
ATOM 767 C CA . ASN A 1 97 ? 4.734 2.513 -8.826 1.00 86.69 97 ASN A CA 1
ATOM 768 C C . ASN A 1 97 ? 4.577 1.594 -10.047 1.00 86.69 97 ASN A C 1
ATOM 770 O O . ASN A 1 97 ? 5.347 1.729 -10.990 1.00 86.69 97 ASN A O 1
ATOM 774 N N . GLY A 1 98 ? 3.611 0.664 -10.047 1.00 80.88 98 GLY A N 1
ATOM 775 C CA . GLY A 1 98 ? 3.439 -0.299 -11.138 1.00 80.88 98 GLY A CA 1
ATOM 776 C C . GLY A 1 98 ? 4.694 -1.139 -11.391 1.00 80.88 98 GLY A C 1
ATOM 777 O O . GLY A 1 98 ? 4.928 -1.556 -12.524 1.00 80.88 98 GLY A O 1
ATOM 778 N N . GLU A 1 99 ? 5.514 -1.365 -10.352 1.00 65.19 99 GLU A N 1
ATOM 779 C CA . GLU A 1 99 ? 6.878 -1.901 -10.492 1.00 65.19 99 GLU A CA 1
ATOM 780 C C . GLU A 1 99 ? 6.894 -3.244 -11.237 1.00 65.19 99 GLU A C 1
ATOM 782 O O . GLU A 1 99 ? 7.846 -3.523 -11.960 1.00 65.19 99 GLU A O 1
ATOM 787 N N . LEU A 1 100 ? 5.842 -4.065 -11.111 1.00 62.38 100 LEU A N 1
ATOM 788 C CA . LEU A 1 100 ? 5.773 -5.358 -11.799 1.00 62.38 100 LEU A CA 1
ATOM 789 C C . LEU A 1 100 ? 5.411 -5.252 -13.286 1.00 62.38 100 LEU A C 1
ATOM 791 O O . LEU A 1 100 ? 6.024 -5.951 -14.089 1.00 62.38 100 LEU A O 1
ATOM 795 N N . ASP A 1 101 ? 4.489 -4.366 -13.671 1.00 68.19 101 ASP A N 1
ATOM 796 C CA . ASP A 1 101 ? 4.112 -4.191 -15.081 1.00 68.19 101 ASP A CA 1
ATOM 797 C C . ASP A 1 101 ? 5.262 -3.562 -15.882 1.00 68.19 101 ASP A C 1
ATOM 799 O O . ASP A 1 101 ? 5.503 -3.913 -17.042 1.00 68.19 101 ASP A O 1
ATOM 803 N N . GLU A 1 102 ? 5.992 -2.622 -15.273 1.00 66.12 102 GLU A N 1
ATOM 804 C CA . GLU A 1 102 ? 7.194 -2.051 -15.883 1.00 66.12 102 GLU A CA 1
ATOM 805 C C . GLU A 1 102 ? 8.330 -3.0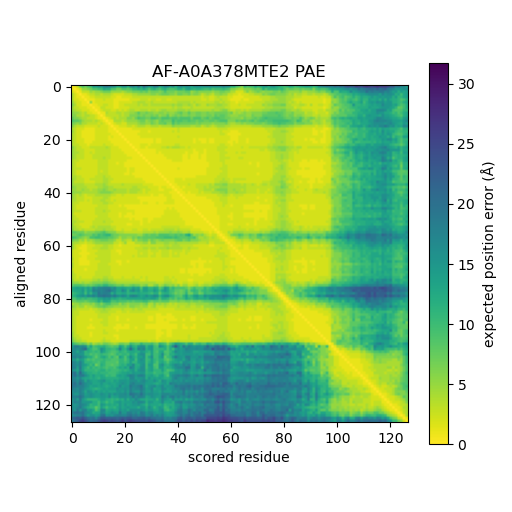71 -15.964 1.00 66.12 102 GLU A C 1
ATOM 807 O O . GLU A 1 102 ? 8.994 -3.159 -16.999 1.00 66.12 102 GLU A O 1
ATOM 812 N N . LEU A 1 103 ? 8.519 -3.886 -14.921 1.00 66.88 103 LEU A N 1
ATOM 813 C CA . LEU A 1 103 ? 9.507 -4.959 -14.924 1.00 66.88 103 LEU A CA 1
ATOM 814 C C . LEU A 1 103 ? 9.221 -5.985 -16.026 1.00 66.88 103 LEU A C 1
ATOM 816 O O . LEU A 1 103 ? 10.136 -6.356 -16.760 1.00 66.88 103 LEU A O 1
ATOM 820 N N . GLU A 1 104 ? 7.968 -6.414 -16.189 1.00 74.12 104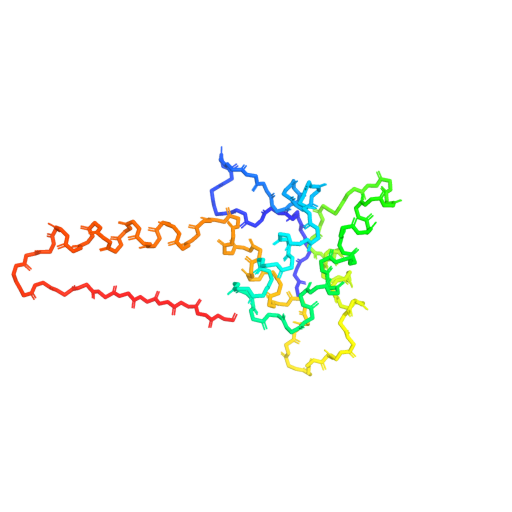 GLU A N 1
ATOM 821 C CA . GLU A 1 104 ? 7.578 -7.362 -17.236 1.00 74.12 104 GLU A CA 1
ATOM 822 C C . GLU A 1 104 ? 7.837 -6.788 -18.637 1.00 74.12 104 GLU A C 1
ATOM 824 O O . GLU A 1 104 ? 8.455 -7.443 -19.483 1.00 74.12 104 GLU A O 1
ATOM 829 N N . LYS A 1 105 ? 7.444 -5.532 -18.884 1.00 78.12 105 LYS A N 1
ATOM 830 C CA . LYS A 1 105 ? 7.714 -4.849 -20.161 1.00 78.12 105 LYS A CA 1
ATOM 831 C C . LYS A 1 105 ? 9.209 -4.703 -20.430 1.00 78.12 105 LYS A C 1
ATOM 833 O O . LYS A 1 105 ? 9.647 -4.929 -21.562 1.00 78.12 105 LYS A O 1
ATOM 838 N N . ALA A 1 106 ? 9.991 -4.344 -19.414 1.00 77.00 106 ALA A N 1
ATOM 839 C CA . ALA A 1 106 ? 11.437 -4.195 -19.526 1.00 77.00 106 ALA A CA 1
ATOM 840 C C . ALA A 1 106 ? 12.120 -5.536 -19.830 1.00 77.00 106 ALA A C 1
ATOM 842 O O . ALA A 1 106 ? 12.975 -5.594 -20.712 1.00 77.00 106 ALA A O 1
ATOM 843 N N . LEU A 1 107 ? 11.706 -6.621 -19.167 1.00 79.56 107 LEU A N 1
ATOM 844 C CA . LEU A 1 107 ? 12.206 -7.976 -19.412 1.00 79.56 107 LEU A CA 1
ATOM 845 C C . LEU A 1 107 ? 11.888 -8.456 -20.829 1.00 79.56 107 LEU A C 1
ATOM 847 O O . LEU A 1 107 ? 12.789 -8.890 -21.547 1.00 79.56 107 LEU A O 1
ATOM 851 N N . ASN A 1 108 ? 10.631 -8.316 -21.254 1.00 84.31 108 ASN A N 1
ATOM 852 C CA . ASN A 1 108 ? 10.206 -8.684 -22.603 1.00 84.31 108 ASN A CA 1
ATOM 853 C C . ASN A 1 108 ? 10.968 -7.885 -23.668 1.00 84.31 108 ASN A C 1
ATOM 855 O O . ASN A 1 108 ? 11.408 -8.446 -24.669 1.00 84.31 108 ASN A O 1
ATOM 859 N N . SER A 1 109 ? 11.202 -6.593 -23.428 1.00 81.56 109 SER A N 1
ATOM 860 C CA . SER A 1 109 ? 11.989 -5.752 -24.335 1.00 81.56 109 SER A CA 1
ATOM 861 C C . SER A 1 109 ? 13.464 -6.159 -24.353 1.00 81.56 109 SER A C 1
ATOM 863 O O . SER A 1 109 ? 14.055 -6.265 -25.427 1.00 81.56 109 SER A O 1
ATOM 865 N N . ALA A 1 110 ? 14.061 -6.455 -23.195 1.00 82.88 110 ALA A N 1
ATOM 866 C CA . ALA A 1 110 ? 15.457 -6.881 -23.104 1.00 82.88 110 ALA A CA 1
ATOM 867 C C . ALA A 1 110 ? 15.721 -8.146 -23.936 1.00 82.88 110 ALA A C 1
ATOM 869 O O . ALA A 1 110 ? 16.716 -8.195 -24.660 1.00 82.88 110 ALA A O 1
ATOM 870 N N . LEU A 1 111 ? 14.799 -9.116 -23.912 1.00 82.25 111 LEU A N 1
ATOM 871 C CA . LEU A 1 111 ? 14.882 -10.340 -24.721 1.00 82.25 111 LEU A CA 1
ATOM 872 C C . LEU A 1 111 ? 14.938 -10.067 -26.232 1.00 82.25 111 LEU A C 1
ATOM 874 O O . LEU A 1 111 ? 15.549 -10.842 -26.961 1.00 82.25 111 LEU A O 1
ATOM 878 N N . THR A 1 112 ? 14.340 -8.971 -26.705 1.00 85.75 112 THR A N 1
ATOM 879 C CA . THR A 1 112 ? 14.334 -8.616 -28.137 1.00 85.75 112 THR A CA 1
ATOM 880 C C . THR A 1 112 ? 15.577 -7.855 -28.603 1.00 85.75 112 THR A C 1
ATOM 882 O O . THR A 1 112 ? 15.841 -7.806 -29.801 1.00 85.75 112 THR A O 1
ATOM 885 N N . VAL A 1 113 ? 16.343 -7.263 -27.679 1.00 87.75 113 VAL A N 1
ATOM 886 C CA . VAL A 1 113 ? 17.486 -6.380 -27.994 1.00 87.75 113 VAL A CA 1
ATOM 887 C C . VAL A 1 113 ? 18.838 -7.054 -27.718 1.00 87.75 113 VAL A C 1
ATOM 889 O O . VAL A 1 113 ? 19.872 -6.600 -28.207 1.00 87.75 113 VAL A O 1
ATOM 892 N N . LEU A 1 114 ? 18.857 -8.149 -26.952 1.00 86.19 114 LEU A N 1
ATOM 893 C CA . LEU A 1 114 ? 20.078 -8.895 -26.649 1.00 86.19 114 LEU A CA 1
ATOM 894 C C . LEU A 1 114 ? 20.689 -9.520 -27.912 1.00 86.19 114 LEU A C 1
ATOM 896 O O . LEU A 1 114 ? 20.032 -10.244 -28.657 1.00 86.19 114 LEU A O 1
ATOM 900 N N . ALA A 1 115 ? 21.983 -9.269 -28.117 1.00 88.88 115 ALA A N 1
ATOM 901 C CA . ALA A 1 115 ? 22.776 -9.981 -29.111 1.00 88.88 115 ALA A CA 1
ATOM 902 C C . ALA A 1 115 ? 22.880 -11.480 -28.753 1.00 88.88 115 ALA A C 1
ATOM 904 O O . ALA A 1 115 ? 22.730 -11.834 -27.578 1.00 88.88 115 ALA A O 1
ATOM 905 N N . PRO A 1 116 ? 23.184 -12.366 -29.722 1.00 84.81 116 PRO A N 1
ATOM 906 C CA . PRO A 1 116 ? 23.523 -13.757 -29.428 1.00 84.81 116 PRO A CA 1
ATOM 907 C C . PRO A 1 116 ? 24.606 -13.829 -28.339 1.00 84.81 116 PRO A C 1
ATOM 909 O O . PRO A 1 116 ? 25.583 -13.089 -28.401 1.00 84.81 116 PRO A O 1
ATOM 912 N N . GLU A 1 117 ? 24.398 -14.683 -27.331 1.00 87.62 117 GLU A N 1
ATOM 913 C CA . GLU A 1 117 ? 25.242 -14.818 -26.122 1.00 87.62 117 GLU A CA 1
ATOM 914 C C . GLU A 1 117 ? 25.256 -13.611 -25.158 1.00 87.62 117 GLU A C 1
ATOM 916 O O . GLU A 1 117 ? 25.970 -13.614 -24.154 1.00 87.62 117 GLU A O 1
ATOM 921 N N . GLY A 1 118 ? 24.430 -12.590 -25.400 1.00 84.44 118 GLY A N 1
ATOM 922 C CA . GLY A 1 118 ? 24.243 -11.477 -24.476 1.00 84.44 118 GLY A CA 1
ATOM 923 C C . GLY A 1 118 ? 23.646 -11.926 -23.139 1.00 84.44 118 GLY A C 1
ATOM 924 O O . GLY A 1 118 ? 22.742 -12.759 -23.087 1.00 84.44 118 GLY A O 1
ATOM 925 N N . VAL A 1 119 ? 24.114 -11.330 -22.039 1.00 83.38 119 VAL A N 1
ATOM 926 C CA . VAL A 1 119 ? 23.622 -11.625 -20.686 1.00 83.38 119 VAL A CA 1
ATOM 927 C C . VAL A 1 119 ? 22.913 -10.404 -20.113 1.00 83.38 119 VAL A C 1
ATOM 929 O O . VAL A 1 119 ? 23.513 -9.341 -19.963 1.00 83.38 119 VAL A O 1
ATOM 932 N N . CYS A 1 120 ? 21.649 -10.569 -19.725 1.00 81.88 120 CYS A N 1
ATOM 933 C CA . CYS A 1 120 ? 20.936 -9.603 -18.895 1.00 81.88 120 CYS A CA 1
ATOM 934 C C . CYS A 1 120 ? 21.080 -9.998 -17.421 1.00 81.88 120 CYS A C 1
ATOM 936 O O . CYS A 1 120 ? 20.837 -11.149 -17.059 1.00 81.88 120 CYS A O 1
ATOM 938 N N . ARG A 1 121 ? 21.473 -9.054 -16.560 1.00 82.06 121 ARG A N 1
ATOM 939 C CA . ARG A 1 121 ? 21.463 -9.248 -15.104 1.00 82.06 121 ARG A CA 1
ATOM 940 C C . ARG A 1 121 ? 20.386 -8.379 -14.481 1.00 82.06 121 ARG A C 1
ATOM 942 O O . ARG A 1 121 ? 20.398 -7.166 -14.670 1.00 82.06 121 ARG A O 1
ATOM 949 N N . LEU A 1 122 ? 19.522 -9.002 -13.686 1.00 76.06 122 LEU A N 1
ATOM 950 C CA . LEU A 1 122 ? 18.590 -8.306 -12.811 1.00 76.06 122 LEU A CA 1
ATOM 951 C C . LEU A 1 122 ? 19.015 -8.432 -11.359 1.00 76.06 122 LEU A C 1
ATOM 953 O O . LEU A 1 122 ? 19.396 -9.506 -10.895 1.00 76.06 122 LEU A O 1
ATOM 957 N N . SER A 1 123 ? 18.879 -7.320 -10.649 1.00 73.88 123 SER A N 1
ATOM 958 C CA . SER A 1 123 ? 19.058 -7.240 -9.208 1.00 73.88 123 SER A CA 1
ATOM 959 C C . SER A 1 123 ? 17.720 -6.843 -8.602 1.00 73.88 123 SER A C 1
ATOM 961 O O . SER A 1 123 ? 17.288 -5.704 -8.759 1.00 73.88 123 SER A O 1
ATOM 963 N N . ALA A 1 124 ? 17.057 -7.780 -7.927 1.00 65.31 124 ALA A N 1
ATOM 964 C CA . ALA A 1 124 ? 15.840 -7.507 -7.172 1.00 65.31 124 ALA A CA 1
ATOM 965 C C . ALA A 1 124 ? 16.193 -7.307 -5.694 1.00 65.31 124 ALA A C 1
ATOM 967 O O . ALA A 1 124 ? 16.906 -8.121 -5.106 1.00 65.31 124 ALA A O 1
ATOM 968 N N . PHE A 1 125 ? 15.692 -6.232 -5.088 1.00 65.00 125 PHE A N 1
ATOM 969 C CA . PHE A 1 125 ? 15.797 -6.002 -3.648 1.00 65.00 125 PHE A CA 1
ATOM 970 C C . PHE A 1 125 ? 14.426 -6.207 -3.003 1.00 65.00 125 PHE A C 1
ATOM 972 O O . PHE A 1 125 ? 13.559 -5.338 -3.067 1.00 65.00 125 PHE A O 1
ATOM 979 N N . ILE A 1 126 ? 14.247 -7.357 -2.356 1.00 43.03 126 ILE A N 1
ATOM 980 C CA . ILE A 1 126 ? 13.125 -7.610 -1.449 1.00 43.03 126 ILE A CA 1
ATOM 981 C C . ILE A 1 126 ? 13.649 -7.319 -0.032 1.00 43.03 126 ILE A C 1
ATOM 983 O O . ILE A 1 126 ? 14.480 -8.067 0.477 1.00 43.03 126 ILE A O 1
ATOM 987 N N . LEU A 1 127 ? 13.238 -6.196 0.574 1.00 45.12 127 LEU A N 1
ATOM 988 C CA . LEU A 1 127 ? 13.584 -5.788 1.955 1.00 45.12 127 LEU A CA 1
ATOM 989 C C . LEU A 1 127 ? 12.385 -5.965 2.907 1.00 45.12 127 LEU A C 1
ATOM 991 O O . LEU A 1 127 ? 11.289 -5.505 2.533 1.00 45.12 127 LEU A O 1
#

Solvent-accessible surface area (backbone atoms only — not comparable to full-atom values): 7382 Å² total; per-residue (Å²): 137,80,76,47,75,30,35,70,52,87,59,83,90,55,86,64,36,50,26,62,45,61,68,71,50,50,44,65,59,44,15,48,44,20,34,76,62,23,71,33,90,55,17,59,52,34,21,43,49,53,38,48,46,43,71,72,41,97,63,62,68,52,35,42,54,60,52,37,48,53,35,46,72,48,46,94,70,74,57,94,89,49,66,67,32,54,37,48,54,49,8,50,34,44,58,59,55,40,50,63,66,54,48,52,53,49,52,59,49,48,69,75,69,53,56,90,92,57,82,87,84,86,86,85,85,89,130

Sequence (127 aa):
MRDGPLDMRMDTTKGLSAAEWLAQVSAEDLAWVLKEFGEERFAKRIAQAVVSYNKSANEKISRTLQLAQIIADAVPFKDKHKHPATRSFQAIRIFINGELDELEKALNSALTVLAPEGVCRLSAFIL

InterPro domains:
  IPR002903 Ribosomal RNA small subunit methyltransferase H [PF01795] (2-120)
  IPR002903 Ribosomal RNA small subunit methyltransferase H [PTHR11265] (1-120)
  IPR023397 S-adenosyl-L-methionine-dependent methyltransferase, MraW, recognition domain superfamily [G3DSA:1.10.150.170] (1-98)
  IPR023397 S-adenosyl-L-methionine-dependent methyltransferase, MraW, recognition domain superfamily [SSF81799] (1-97)

Organism: Mannheimia haemolytica (NCBI:txid75985)

Nearest PDB structures (foldseek):
  3tka-assembly1_A-2  TM=9.700E-01  e=7.348E-12  Escherichia coli K-12
  8qrl-assembly1_8  TM=8.974E-01  e=3.350E-08  Homo sapiens
  7pnz-assembly1_b  TM=8.998E-01  e=3.350E-08  Homo sapiens
  8ipl-assembly1_A  TM=8.925E-01  e=4.213E-08  Homo sapiens
  1n2x-assembly2_B  TM=9.058E-01  e=5.941E-08  Thermotoga maritima